Protein AF-I1QLS9-F1 (afdb_monomer_lite)

Radius of gyration: 16.13 Å; chains: 1; bounding box: 37×16×54 Å

InterPro domains:
  IPR003888 FY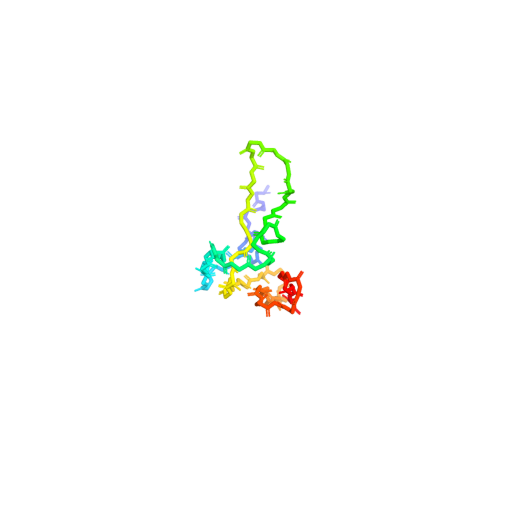-rich, N-terminal [PS51542] (10-64)
  IPR040092 Transforming growth factor beta regulator 1 [PTHR22715] (4-72)

Organism: Oryza glaberrima (NCBI:txid4538)

Sequence (72 aa):
MAMAEEDGDRFIEMVSAGTLYLSGEWERKYWSCSRGKDRYPYPVGYHAVRHFSGISYTMQIHQGPRGPLFQV

Foldseek 3Di:
DDPPPDCPQFDKAWPDPAAQPPDDPQNCQQWPDNDDPDIDGNHAAGWMWGGDDNDIDIWHWHDDPRHIDIDD

pLDDT: mean 87.52, std 15.26, range [37.69, 98.5]

Structure (mmCIF, N/CA/C/O backbone):
data_AF-I1QLS9-F1
#
_entry.id   AF-I1QLS9-F1
#
loop_
_atom_site.group_PDB
_atom_site.id
_atom_site.type_symbol
_atom_site.label_atom_id
_atom_site.label_alt_id
_atom_site.label_comp_id
_atom_site.label_asym_id
_atom_site.label_entity_id
_atom_site.label_seq_id
_atom_site.pdbx_PDB_ins_code
_atom_site.Cartn_x
_atom_site.Cartn_y
_atom_site.Cartn_z
_atom_site.occupancy
_atom_site.B_iso_or_equiv
_atom_site.auth_seq_id
_atom_site.auth_comp_id
_atom_site.auth_asym_id
_atom_site.auth_atom_id
_atom_site.pdbx_PDB_model_num
ATOM 1 N N . MET A 1 1 ? -9.911 2.309 40.633 1.00 37.69 1 MET A N 1
ATOM 2 C CA . MET A 1 1 ? -10.601 1.457 39.643 1.00 37.69 1 MET A CA 1
ATOM 3 C C . MET A 1 1 ? -9.776 1.505 38.372 1.00 37.69 1 MET A C 1
ATOM 5 O O . MET A 1 1 ? -9.524 2.599 37.890 1.00 37.69 1 MET A O 1
ATOM 9 N N . ALA A 1 2 ? -9.249 0.365 37.925 1.00 43.38 2 ALA A N 1
ATOM 10 C CA . ALA A 1 2 ? -8.475 0.276 36.692 1.00 43.38 2 ALA A CA 1
ATOM 11 C C . ALA A 1 2 ? -9.442 0.324 35.501 1.00 43.38 2 ALA A C 1
ATOM 13 O O . ALA A 1 2 ? -10.311 -0.535 35.389 1.00 43.38 2 ALA A O 1
ATOM 14 N N . MET A 1 3 ? -9.322 1.348 34.659 1.00 46.50 3 MET A N 1
ATOM 15 C CA . MET A 1 3 ? -9.998 1.415 33.364 1.00 46.50 3 MET A CA 1
ATOM 16 C C . MET A 1 3 ? -9.005 0.828 32.367 1.00 46.50 3 MET A C 1
ATOM 18 O O . MET A 1 3 ? -8.086 1.511 31.926 1.00 46.50 3 MET A O 1
ATOM 22 N N . ALA A 1 4 ? -9.095 -0.476 32.144 1.00 52.56 4 ALA A N 1
ATOM 23 C CA . ALA A 1 4 ? -8.166 -1.221 31.306 1.00 52.56 4 ALA A CA 1
ATOM 24 C C . ALA A 1 4 ? -8.916 -1.926 30.176 1.00 52.56 4 ALA A C 1
ATOM 26 O O . ALA A 1 4 ? -8.659 -3.083 29.924 1.00 52.56 4 ALA A O 1
ATOM 27 N N . GLU A 1 5 ? -9.872 -1.264 29.524 1.00 52.91 5 GLU A N 1
ATOM 28 C CA . GLU A 1 5 ? -10.655 -1.869 28.436 1.00 52.91 5 GLU A CA 1
ATOM 29 C C . GLU A 1 5 ? -11.106 -0.779 27.430 1.00 52.91 5 GLU A C 1
ATOM 31 O O . GLU A 1 5 ? -12.295 -0.574 27.226 1.00 52.91 5 GLU A O 1
ATOM 36 N N . GLU A 1 6 ? -10.185 -0.006 26.835 1.00 53.12 6 GLU A N 1
ATOM 37 C CA . GLU A 1 6 ? -10.524 0.949 25.745 1.00 53.12 6 GLU A CA 1
ATOM 38 C C . GLU A 1 6 ? -9.568 0.903 24.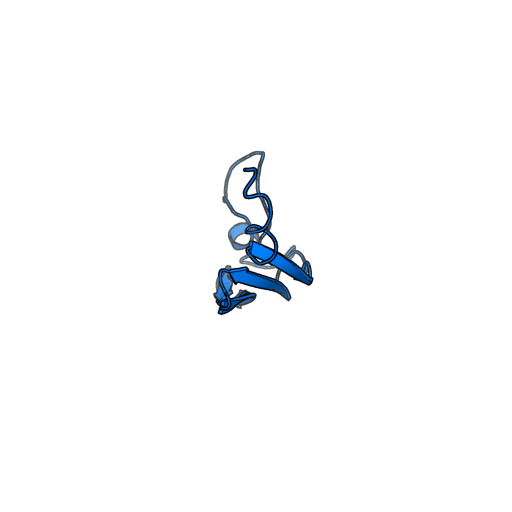532 1.00 53.12 6 GLU A C 1
ATOM 40 O O . GLU A 1 6 ? -9.749 1.647 23.570 1.00 53.12 6 GLU A O 1
ATOM 45 N N . ASP A 1 7 ? -8.571 0.010 24.527 1.00 58.50 7 ASP A N 1
ATOM 46 C CA . ASP A 1 7 ? -7.612 -0.127 23.412 1.00 58.50 7 ASP A CA 1
ATOM 47 C C . ASP A 1 7 ? -7.950 -1.291 22.456 1.00 58.50 7 ASP A C 1
ATOM 49 O O . ASP A 1 7 ? -7.226 -1.563 21.508 1.00 58.50 7 ASP A O 1
ATOM 53 N N . GLY A 1 8 ? -9.072 -1.988 22.671 1.00 65.31 8 GLY A N 1
ATOM 54 C CA . GLY A 1 8 ? -9.475 -3.125 21.831 1.00 65.31 8 GLY A CA 1
ATOM 55 C C . GLY A 1 8 ? -9.897 -2.745 20.404 1.00 65.31 8 GLY A C 1
ATOM 56 O O . GLY A 1 8 ? -9.869 -3.589 19.517 1.00 65.31 8 GLY A O 1
ATOM 57 N N . ASP A 1 9 ? -10.261 -1.482 20.169 1.00 77.94 9 ASP A N 1
ATOM 58 C CA . ASP A 1 9 ? -10.794 -0.992 18.884 1.00 77.94 9 ASP A CA 1
ATOM 59 C C . ASP A 1 9 ? -9.810 -0.070 18.132 1.00 77.94 9 ASP A C 1
ATOM 61 O O . ASP A 1 9 ? -10.163 0.613 17.170 1.00 77.94 9 ASP A O 1
ATOM 65 N N . ARG A 1 10 ? -8.553 0.006 18.588 1.00 90.19 10 ARG A N 1
ATOM 66 C CA . ARG A 1 10 ? -7.509 0.846 17.980 1.00 90.19 10 ARG A CA 1
ATOM 67 C C . ARG A 1 10 ? -6.355 0.001 17.483 1.00 90.19 10 ARG A C 1
ATOM 69 O O . ARG A 1 10 ? -5.265 0.010 18.043 1.00 90.19 10 ARG A O 1
ATOM 76 N N . PHE A 1 11 ? -6.583 -0.697 16.384 1.00 94.00 11 PHE A N 1
ATOM 77 C CA . PHE A 1 11 ? -5.572 -1.560 15.791 1.00 94.00 11 PHE A CA 1
ATOM 78 C C . PHE A 1 11 ? -5.519 -1.415 14.272 1.00 94.00 11 PHE A C 1
ATOM 80 O O . PHE A 1 11 ? -6.397 -0.832 13.633 1.00 94.00 11 PHE A O 1
ATOM 87 N N . ILE A 1 12 ? -4.432 -1.923 13.696 1.00 95.81 12 ILE A N 1
ATOM 88 C CA . ILE A 1 12 ? -4.255 -2.027 12.252 1.00 95.81 12 ILE A CA 1
ATOM 89 C C . ILE A 1 12 ? -4.266 -3.510 11.909 1.00 95.81 12 ILE A C 1
ATOM 91 O O . ILE A 1 12 ? -3.389 -4.257 12.342 1.00 95.81 12 ILE A O 1
ATOM 95 N N . GLU A 1 13 ? -5.252 -3.923 11.125 1.00 96.25 13 GLU A N 1
ATOM 96 C CA . GLU A 1 13 ? -5.282 -5.241 10.512 1.00 96.25 13 GLU A CA 1
ATOM 97 C C . GLU A 1 13 ? -4.478 -5.204 9.212 1.00 96.25 13 GLU A C 1
ATOM 99 O O . GLU A 1 13 ? -4.714 -4.374 8.332 1.00 96.25 13 GLU A O 1
ATOM 104 N N . MET A 1 14 ? -3.516 -6.112 9.078 1.00 96.62 14 MET A N 1
ATOM 105 C CA . MET A 1 14 ? -2.728 -6.248 7.862 1.00 96.62 14 MET A CA 1
ATOM 106 C C . MET A 1 14 ? -3.350 -7.318 6.961 1.00 96.62 14 MET A C 1
ATOM 108 O O . MET A 1 14 ? -3.272 -8.504 7.264 1.00 96.62 14 MET A O 1
ATOM 112 N N . VAL A 1 15 ? -3.931 -6.895 5.837 1.00 98.00 15 VAL A N 1
ATOM 113 C CA . VAL A 1 15 ? -4.600 -7.786 4.873 1.00 98.00 15 VAL A CA 1
ATOM 114 C C . VAL A 1 15 ? -3.607 -8.322 3.838 1.00 98.00 15 VAL A C 1
ATOM 116 O O . VAL A 1 15 ? -3.654 -9.488 3.456 1.00 98.00 15 VAL A O 1
ATOM 119 N N . SER A 1 16 ? -2.686 -7.475 3.372 1.00 98.00 16 SER A N 1
ATOM 120 C CA . SER A 1 16 ? -1.637 -7.844 2.417 1.00 98.00 16 SER A CA 1
ATOM 121 C C . SER A 1 16 ? -0.378 -7.015 2.642 1.00 98.00 16 SER A C 1
ATOM 123 O O . SER A 1 16 ? -0.435 -5.790 2.759 1.00 98.00 16 SER A O 1
ATOM 125 N N . ALA A 1 17 ? 0.778 -7.681 2.621 1.00 97.25 17 ALA A N 1
ATOM 126 C CA . ALA A 1 17 ? 2.084 -7.024 2.636 1.00 97.25 17 ALA A CA 1
ATOM 127 C C . ALA A 1 17 ? 2.448 -6.357 1.304 1.00 97.25 17 ALA A C 1
ATOM 129 O O . ALA A 1 17 ? 3.352 -5.525 1.276 1.00 97.25 17 ALA A O 1
ATOM 130 N N . GLY A 1 18 ? 1.762 -6.712 0.214 1.00 97.56 18 GLY A N 1
ATOM 131 C CA . GLY A 1 18 ? 2.118 -6.294 -1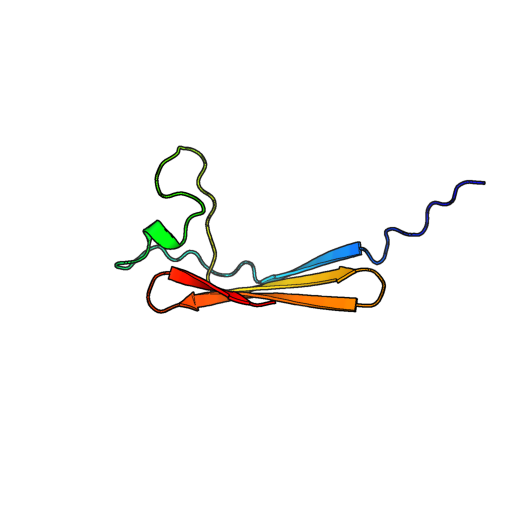.135 1.00 97.56 18 GLY A CA 1
ATOM 132 C C . GLY A 1 18 ? 3.419 -6.924 -1.635 1.00 97.56 18 GLY A C 1
ATOM 133 O O . GLY A 1 18 ? 3.893 -7.943 -1.135 1.00 97.56 18 GLY A O 1
ATOM 134 N N . THR A 1 19 ? 3.994 -6.333 -2.676 1.00 97.12 19 THR A N 1
ATOM 135 C CA . THR A 1 19 ? 5.240 -6.788 -3.299 1.00 97.12 19 THR A CA 1
ATOM 136 C C . THR A 1 19 ? 6.152 -5.607 -3.590 1.00 97.12 19 THR A C 1
ATOM 138 O O . THR A 1 19 ? 5.707 -4.514 -3.943 1.00 97.12 19 THR A O 1
ATOM 141 N N . LEU A 1 20 ? 7.455 -5.824 -3.428 1.00 95.88 20 LEU A N 1
ATOM 142 C CA . LEU A 1 20 ? 8.458 -4.815 -3.728 1.00 95.88 20 LEU A CA 1
ATOM 143 C C . LEU A 1 20 ? 8.498 -4.521 -5.225 1.00 95.88 20 LEU A C 1
ATOM 145 O O . LEU A 1 20 ? 8.584 -5.427 -6.052 1.00 95.88 20 LEU A O 1
ATOM 149 N N . TYR A 1 21 ? 8.514 -3.237 -5.564 1.00 93.88 21 TYR A N 1
ATOM 150 C CA . TYR A 1 21 ? 8.814 -2.800 -6.916 1.00 93.88 21 TYR A CA 1
ATOM 151 C C . TYR A 1 21 ? 10.338 -2.745 -7.079 1.00 93.88 21 TYR A C 1
ATOM 153 O O . TYR A 1 21 ? 10.979 -1.799 -6.625 1.00 93.88 21 TYR A O 1
ATOM 161 N N . LEU A 1 22 ? 10.915 -3.795 -7.670 1.00 88.50 22 LEU A N 1
ATOM 162 C CA . LEU A 1 22 ? 12.370 -3.992 -7.794 1.00 88.50 22 LEU A CA 1
ATOM 163 C C . LEU A 1 22 ? 12.904 -3.781 -9.216 1.00 88.50 22 LEU A C 1
ATOM 165 O O . LEU A 1 22 ? 14.082 -4.003 -9.467 1.00 88.50 22 LEU A O 1
ATOM 169 N N . SER A 1 23 ? 12.039 -3.432 -10.167 1.00 84.56 23 SER A N 1
ATOM 170 C CA . SER A 1 23 ? 12.431 -3.274 -11.565 1.00 84.56 23 SER A CA 1
ATOM 171 C C . SER A 1 23 ? 11.576 -2.217 -12.250 1.00 84.56 23 SER A C 1
ATOM 173 O O . SER A 1 23 ? 10.357 -2.366 -12.331 1.00 84.56 23 SER A O 1
ATOM 175 N N . GLY A 1 24 ? 12.219 -1.174 -12.775 1.00 87.12 24 GLY A N 1
ATOM 176 C CA . GLY A 1 24 ? 11.593 -0.156 -13.618 1.00 87.12 24 GLY A CA 1
ATOM 177 C C . GLY A 1 24 ? 12.153 1.244 -13.385 1.00 87.12 24 GLY A C 1
ATOM 178 O O . GLY A 1 24 ? 12.853 1.499 -12.407 1.00 87.12 24 GLY A O 1
ATOM 179 N N . GLU A 1 25 ? 11.820 2.172 -14.283 1.00 91.88 25 GLU A N 1
ATOM 180 C CA . GLU A 1 25 ? 12.353 3.546 -14.288 1.00 91.88 25 GLU A CA 1
ATOM 181 C C . GLU A 1 25 ? 12.125 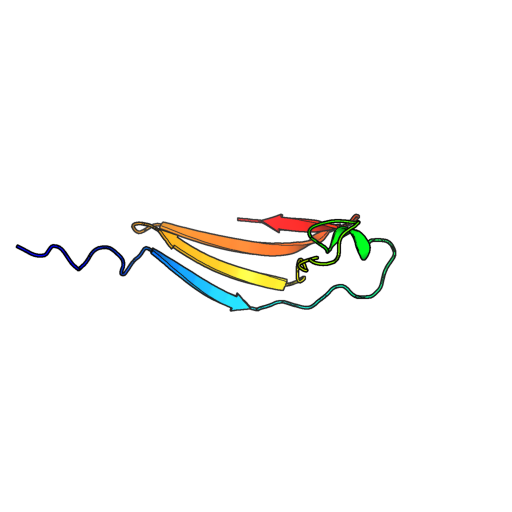4.284 -12.955 1.00 91.88 25 GLU A C 1
ATOM 183 O O . GLU A 1 25 ? 12.956 5.075 -12.507 1.00 91.88 25 GLU A O 1
ATOM 188 N N . TRP A 1 26 ? 11.022 3.968 -12.274 1.00 92.62 26 TRP A N 1
ATOM 189 C CA . TRP A 1 26 ? 10.606 4.627 -11.039 1.00 92.62 26 TRP A CA 1
ATOM 190 C C . TRP A 1 26 ? 10.971 3.867 -9.765 1.00 92.62 26 TRP A C 1
ATOM 192 O O . TRP A 1 26 ? 10.529 4.279 -8.697 1.00 92.62 26 TRP A O 1
ATOM 202 N N . GLU A 1 27 ? 11.786 2.808 -9.827 1.00 91.69 27 GLU A N 1
ATOM 203 C CA . GLU A 1 27 ? 12.109 1.960 -8.665 1.00 91.69 27 GLU A CA 1
ATOM 204 C C . GLU A 1 27 ? 12.508 2.773 -7.432 1.00 91.69 27 GLU A C 1
ATOM 206 O O . GLU A 1 27 ? 11.948 2.603 -6.353 1.00 91.69 27 GLU A O 1
ATOM 211 N N . ARG A 1 28 ? 13.392 3.759 -7.603 1.00 90.44 28 ARG A N 1
ATOM 212 C CA . ARG A 1 28 ? 13.879 4.615 -6.509 1.00 90.44 28 ARG A CA 1
ATOM 213 C C . ARG A 1 28 ? 12.780 5.433 -5.819 1.00 90.44 28 ARG A C 1
ATOM 215 O O . ARG A 1 28 ? 13.009 5.902 -4.709 1.00 90.44 28 ARG A O 1
ATOM 222 N N . LYS A 1 29 ? 11.624 5.639 -6.461 1.00 92.69 29 LYS A N 1
ATOM 223 C CA . LYS A 1 29 ? 10.460 6.338 -5.889 1.00 92.69 29 LYS A CA 1
ATOM 224 C C . LYS A 1 29 ? 9.612 5.442 -4.985 1.00 92.69 29 LYS A C 1
ATOM 226 O O . LYS A 1 29 ? 8.844 5.975 -4.193 1.00 92.69 29 LYS A O 1
ATOM 231 N N . TYR A 1 30 ? 9.766 4.120 -5.065 1.00 93.94 30 TYR A N 1
ATOM 232 C CA . TYR A 1 30 ? 9.091 3.146 -4.197 1.00 93.94 30 TYR A CA 1
ATOM 233 C C . TYR A 1 30 ? 9.835 2.902 -2.877 1.00 93.94 30 TYR A C 1
ATOM 235 O O . TYR A 1 30 ? 9.605 1.906 -2.198 1.00 93.94 30 TYR A O 1
ATOM 243 N N . TRP A 1 31 ? 10.720 3.822 -2.499 1.00 92.69 31 TRP A N 1
ATOM 244 C CA . TRP A 1 31 ? 11.453 3.797 -1.242 1.00 92.69 31 TRP A CA 1
ATOM 245 C C . TRP A 1 31 ? 11.251 5.120 -0.512 1.00 92.69 31 TRP A C 1
ATOM 247 O O . TRP A 1 31 ? 11.169 6.178 -1.144 1.00 92.69 31 TRP A O 1
ATOM 257 N N . SER A 1 32 ? 11.207 5.073 0.818 1.00 90.31 32 SER A N 1
ATOM 258 C CA . SER A 1 32 ? 10.954 6.243 1.665 1.00 90.31 32 SER A CA 1
ATOM 259 C C . SER A 1 32 ? 11.955 7.385 1.495 1.00 90.31 32 SER A C 1
ATOM 261 O O . SER A 1 32 ? 11.623 8.544 1.741 1.00 90.31 32 SER A O 1
ATOM 263 N N . CYS A 1 33 ? 13.162 7.088 1.018 1.00 81.62 33 CYS A N 1
ATOM 264 C CA . CYS A 1 33 ? 14.163 8.079 0.660 1.00 81.62 33 CYS A CA 1
ATOM 265 C C . CYS A 1 33 ? 15.006 7.615 -0.540 1.00 81.62 33 CYS A C 1
ATOM 267 O O . CYS A 1 33 ? 15.211 6.424 -0.775 1.00 81.62 33 CYS A O 1
ATOM 269 N N . SER A 1 34 ? 15.543 8.574 -1.304 1.00 67.88 34 SER A N 1
ATOM 270 C CA . SER A 1 34 ? 16.420 8.289 -2.452 1.00 67.88 34 SER A CA 1
ATOM 271 C C . SER A 1 34 ? 17.898 8.095 -2.082 1.00 67.88 34 SER A C 1
ATOM 273 O O . SER A 1 34 ? 18.695 7.730 -2.956 1.00 67.88 34 SER A O 1
ATOM 275 N N . ARG A 1 35 ? 18.276 8.422 -0.834 1.00 70.00 35 ARG A N 1
ATOM 276 C CA . ARG A 1 35 ? 19.637 8.388 -0.267 1.00 70.00 35 ARG A CA 1
ATOM 277 C C . ARG A 1 35 ? 19.552 8.028 1.225 1.00 70.00 35 ARG A C 1
ATOM 279 O O . ARG A 1 35 ? 18.814 8.689 1.944 1.00 70.00 35 ARG A O 1
ATOM 286 N N . GLY A 1 36 ? 20.324 7.041 1.680 1.00 61.59 36 GLY A N 1
ATOM 287 C CA . GLY A 1 36 ? 20.389 6.619 3.088 1.00 61.59 36 GLY A CA 1
ATOM 288 C C . GLY A 1 36 ? 20.576 5.106 3.237 1.00 61.59 36 GLY A C 1
ATOM 289 O O . GLY A 1 36 ? 20.225 4.361 2.323 1.00 61.59 36 GLY A O 1
ATOM 290 N N . LYS A 1 37 ? 21.159 4.658 4.361 1.00 64.56 37 LYS A N 1
ATOM 291 C CA . LYS A 1 37 ? 21.301 3.226 4.701 1.00 64.56 37 LYS A CA 1
ATOM 292 C C . LYS A 1 37 ? 19.954 2.586 5.060 1.00 64.56 37 LYS A C 1
ATOM 294 O O . LYS A 1 37 ? 19.710 1.452 4.666 1.00 64.56 37 LYS A O 1
ATOM 299 N N . ASP A 1 38 ? 19.074 3.348 5.706 1.00 75.94 38 ASP A N 1
ATOM 300 C CA . ASP A 1 38 ? 17.775 2.877 6.189 1.00 75.94 38 ASP A CA 1
ATOM 301 C C . ASP A 1 38 ? 16.662 3.380 5.264 1.00 75.94 38 ASP A C 1
ATOM 303 O O . ASP A 1 38 ? 16.072 4.443 5.468 1.00 75.94 38 ASP A O 1
ATOM 307 N N . ARG A 1 39 ? 16.421 2.633 4.184 1.00 84.62 39 ARG A N 1
ATOM 308 C CA . ARG A 1 39 ? 15.311 2.882 3.256 1.00 84.62 39 ARG A CA 1
ATOM 309 C C . ARG A 1 39 ? 14.238 1.819 3.442 1.00 84.62 39 ARG A C 1
ATOM 311 O O . ARG A 1 39 ? 14.538 0.628 3.401 1.00 84.62 39 ARG A O 1
ATOM 318 N N . TYR A 1 40 ? 12.993 2.256 3.598 1.00 91.19 40 TYR A N 1
ATOM 319 C CA . TYR A 1 40 ? 11.843 1.365 3.732 1.00 91.19 40 TYR A CA 1
ATOM 320 C C . TYR A 1 40 ? 11.060 1.333 2.421 1.00 91.19 40 TYR A C 1
ATOM 322 O O . TYR A 1 40 ? 10.899 2.383 1.790 1.00 91.19 40 TYR A O 1
ATOM 330 N N . PRO A 1 41 ? 10.610 0.154 1.977 1.00 93.75 41 PRO A N 1
ATOM 331 C CA . PRO A 1 41 ? 9.872 0.039 0.733 1.00 93.75 41 PRO A CA 1
ATOM 332 C C . PRO A 1 41 ? 8.421 0.499 0.882 1.00 93.75 41 PRO A C 1
ATOM 334 O O . PRO A 1 41 ? 7.834 0.407 1.959 1.00 93.75 41 PRO A O 1
ATOM 337 N N . TYR A 1 42 ? 7.833 0.915 -0.237 1.00 96.00 42 TYR A N 1
ATOM 338 C CA . TYR A 1 42 ? 6.396 1.094 -0.432 1.00 96.00 42 TYR A CA 1
ATOM 339 C C . TYR A 1 42 ? 5.875 -0.057 -1.308 1.00 96.00 42 TYR A C 1
ATOM 341 O O . TYR A 1 42 ? 5.940 0.043 -2.536 1.00 96.00 42 TYR A O 1
ATOM 349 N N . PRO A 1 43 ? 5.424 -1.182 -0.723 1.00 97.00 43 PRO A N 1
ATOM 350 C CA . PRO A 1 43 ? 5.064 -2.363 -1.496 1.00 97.00 43 PRO A CA 1
ATOM 351 C C . PRO A 1 43 ? 3.775 -2.135 -2.284 1.00 97.00 43 PRO A C 1
ATOM 353 O O . PRO A 1 43 ? 2.758 -1.725 -1.728 1.00 97.00 43 PRO A O 1
ATOM 356 N N . VAL A 1 44 ? 3.791 -2.446 -3.576 1.00 97.56 44 VAL A N 1
ATOM 357 C CA . VAL A 1 44 ? 2.591 -2.400 -4.419 1.00 97.56 44 VAL A CA 1
ATOM 358 C C . VAL A 1 44 ? 1.641 -3.518 -3.993 1.00 97.56 44 VAL A C 1
ATOM 360 O O . VAL A 1 44 ? 2.057 -4.663 -3.834 1.00 97.56 44 VAL A O 1
ATOM 363 N N . GLY A 1 45 ? 0.365 -3.193 -3.804 1.00 97.88 45 GLY A N 1
ATOM 364 C CA . GLY A 1 45 ? -0.641 -4.120 -3.288 1.00 97.88 45 GLY A CA 1
ATOM 365 C C . GLY A 1 45 ? -0.626 -4.262 -1.764 1.00 97.88 45 GLY A C 1
ATOM 366 O O . GLY A 1 45 ? -1.281 -5.169 -1.245 1.00 97.88 45 GLY A O 1
ATOM 367 N N . TYR A 1 46 ? 0.111 -3.401 -1.047 1.00 98.44 46 TYR A N 1
ATOM 368 C CA . TYR A 1 46 ? -0.068 -3.264 0.396 1.00 98.44 46 TYR A CA 1
ATOM 369 C C . TYR A 1 46 ? -1.526 -2.908 0.686 1.00 98.44 46 TYR A C 1
ATOM 371 O O . TYR A 1 46 ? -2.095 -2.043 0.014 1.00 98.44 46 TYR A O 1
ATOM 379 N N . HIS A 1 47 ? -2.111 -3.586 1.666 1.00 98.50 47 HIS A N 1
ATOM 380 C CA . HIS A 1 47 ? -3.490 -3.391 2.081 1.00 98.50 47 HIS A CA 1
ATOM 381 C C . HIS A 1 47 ? -3.582 -3.598 3.590 1.00 98.50 47 HIS A C 1
ATOM 383 O O . HIS A 1 47 ? -3.251 -4.673 4.098 1.00 98.50 47 HIS A O 1
ATOM 389 N N . ALA A 1 48 ? -4.028 -2.570 4.298 1.00 98.19 48 ALA A N 1
ATOM 390 C CA . ALA A 1 48 ? -4.303 -2.636 5.721 1.00 98.19 48 ALA A CA 1
ATOM 391 C C . ALA A 1 48 ? -5.589 -1.882 6.052 1.00 98.19 48 ALA A C 1
ATOM 393 O O . ALA A 1 48 ? -5.940 -0.920 5.370 1.00 98.19 48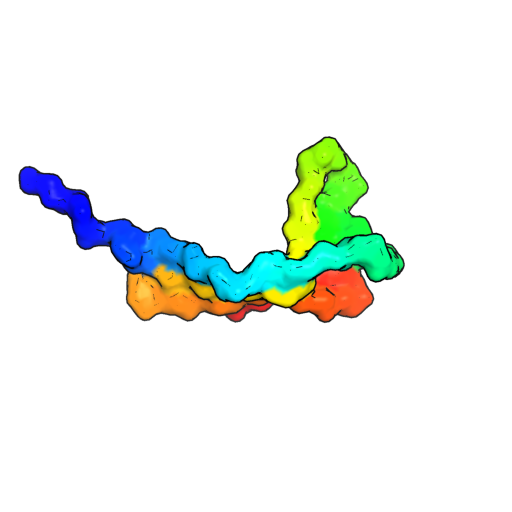 ALA A O 1
ATOM 394 N N . VAL A 1 49 ? -6.266 -2.297 7.114 1.00 97.75 49 VAL A N 1
ATOM 395 C CA . VAL A 1 49 ? -7.459 -1.625 7.626 1.00 97.75 49 VAL A CA 1
ATOM 396 C C . VAL A 1 49 ? -7.138 -1.085 9.009 1.00 97.75 49 VAL A C 1
ATOM 398 O O . VAL A 1 49 ? -6.741 -1.827 9.905 1.00 97.75 49 VAL A O 1
ATOM 401 N N . ARG A 1 50 ? -7.267 0.230 9.187 1.00 96.00 50 ARG A N 1
ATOM 402 C CA . ARG A 1 50 ? -7.137 0.865 10.499 1.00 96.00 50 ARG A CA 1
ATOM 403 C C . ARG A 1 50 ? -8.513 0.964 11.137 1.00 96.00 50 ARG A C 1
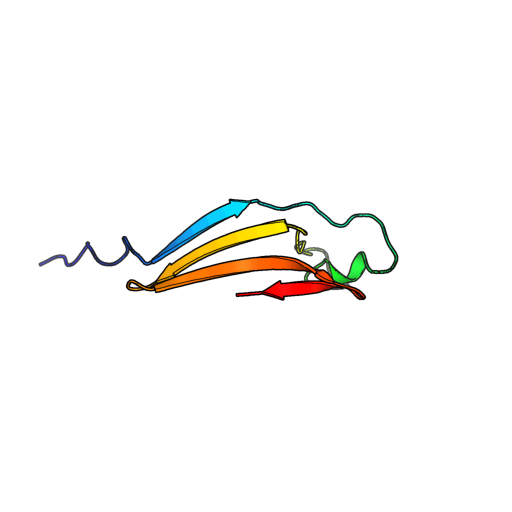ATOM 405 O O . ARG A 1 50 ? -9.357 1.696 10.623 1.00 96.00 50 ARG A O 1
ATOM 412 N N . HIS A 1 51 ? -8.683 0.309 12.276 1.00 95.44 51 HIS A N 1
ATOM 413 C CA . HIS A 1 51 ? -9.833 0.480 13.154 1.00 95.44 51 HIS A CA 1
ATOM 414 C C . HIS A 1 51 ? -9.520 1.582 14.164 1.00 95.44 51 HIS A C 1
ATOM 416 O O . HIS A 1 51 ? -8.441 1.615 14.767 1.00 95.44 51 HIS A O 1
ATOM 422 N N . PHE A 1 52 ? -10.417 2.556 14.269 1.00 91.62 52 PHE A N 1
ATOM 423 C CA . PHE A 1 52 ? -10.288 3.645 15.221 1.00 91.62 52 PHE A CA 1
ATOM 424 C C . PHE A 1 52 ? -11.665 4.146 15.649 1.00 91.62 52 PHE A C 1
ATOM 426 O O . PHE A 1 52 ? -12.323 4.882 14.912 1.00 91.62 52 PHE A O 1
ATOM 433 N N . SER A 1 53 ? -12.060 3.789 16.872 1.00 89.06 53 SER A N 1
ATOM 434 C CA . SER A 1 53 ? -13.252 4.327 17.541 1.00 89.06 53 SER A CA 1
ATOM 435 C C . SER A 1 53 ? -14.527 4.169 16.698 1.00 89.06 53 SER A C 1
ATOM 437 O O . SER A 1 53 ? -15.233 5.139 16.422 1.00 89.06 53 SER A O 1
ATOM 439 N N . GLY A 1 54 ? -14.796 2.938 16.263 1.00 88.81 54 GLY A N 1
ATOM 440 C CA . GLY A 1 54 ? -15.967 2.551 15.476 1.00 88.81 54 GLY A CA 1
ATOM 441 C C . GLY A 1 54 ? -15.897 2.900 13.987 1.00 88.81 54 GLY A C 1
ATOM 442 O O . GLY A 1 54 ? -16.820 2.564 13.245 1.00 88.81 54 GLY A O 1
ATOM 443 N N . ILE A 1 55 ? -14.824 3.550 13.525 1.00 93.00 55 ILE A N 1
ATOM 444 C CA . ILE A 1 55 ? -14.600 3.863 12.109 1.00 93.00 55 ILE A CA 1
ATOM 445 C C . ILE A 1 55 ? -13.443 3.017 11.583 1.00 93.00 55 ILE A C 1
ATOM 447 O O . ILE A 1 55 ? -12.443 2.809 12.269 1.00 93.00 55 ILE A O 1
ATOM 451 N N . SER A 1 56 ? -13.580 2.539 10.347 1.00 95.56 56 SER A N 1
ATOM 452 C CA . SER A 1 56 ? -12.540 1.781 9.652 1.00 95.56 56 SER A CA 1
ATOM 453 C C . SER A 1 56 ? -12.074 2.530 8.407 1.00 95.56 56 SER A C 1
ATOM 455 O O . SER A 1 56 ? -12.901 3.014 7.634 1.00 95.56 56 SER A O 1
ATOM 457 N N . TYR A 1 57 ? -10.759 2.609 8.209 1.00 96.56 57 TYR A N 1
ATOM 458 C CA . TYR A 1 57 ? -10.131 3.227 7.036 1.00 96.56 57 TYR A CA 1
ATOM 459 C C . TYR A 1 57 ? -9.280 2.202 6.299 1.00 96.56 57 TYR A C 1
ATOM 461 O O . TYR A 1 57 ? -8.495 1.491 6.929 1.00 96.56 57 TYR A O 1
ATOM 469 N N . THR A 1 58 ? -9.411 2.143 4.975 1.00 98.00 58 THR A N 1
ATOM 470 C CA . THR A 1 58 ? -8.711 1.152 4.153 1.00 98.00 58 THR A CA 1
ATOM 471 C C . THR A 1 58 ? -7.501 1.788 3.496 1.00 98.00 58 THR A C 1
ATOM 473 O O . THR A 1 58 ? -7.621 2.561 2.559 1.00 98.00 58 THR A O 1
ATOM 476 N N . MET A 1 59 ? -6.313 1.431 3.959 1.00 98.00 59 MET A N 1
ATOM 477 C CA . MET A 1 59 ? -5.057 1.949 3.439 1.00 98.00 59 MET A CA 1
ATOM 478 C C . MET A 1 59 ? -4.500 1.023 2.361 1.00 98.00 59 MET A C 1
ATOM 480 O O . MET A 1 59 ? -4.244 -0.156 2.625 1.00 98.00 59 MET A O 1
ATOM 484 N N . GLN A 1 60 ? -4.254 1.562 1.167 1.00 98.50 60 GLN A N 1
ATOM 485 C CA . GLN A 1 60 ? -3.695 0.812 0.043 1.00 98.50 60 GLN A CA 1
ATOM 486 C C . GLN A 1 60 ? -2.539 1.547 -0.634 1.00 98.50 60 GLN A C 1
ATOM 488 O O . GLN A 1 60 ? -2.508 2.779 -0.707 1.00 98.50 60 GLN A O 1
ATOM 493 N N . ILE A 1 61 ? -1.588 0.771 -1.158 1.00 98.31 61 ILE A N 1
ATOM 494 C CA . ILE A 1 61 ? -0.517 1.276 -2.023 1.00 98.31 61 ILE A CA 1
ATOM 495 C C . ILE A 1 61 ? -0.671 0.641 -3.403 1.00 98.31 61 ILE A C 1
ATOM 497 O O . ILE A 1 61 ? -0.538 -0.572 -3.561 1.00 98.31 61 ILE A O 1
ATOM 501 N N . HIS A 1 62 ? -0.901 1.466 -4.418 1.00 97.81 62 HIS A N 1
ATOM 502 C CA . HIS A 1 62 ? -0.991 1.044 -5.814 1.00 97.81 62 HIS A CA 1
ATOM 503 C C . HIS A 1 62 ? 0.247 1.477 -6.601 1.00 97.81 62 HIS A C 1
ATOM 505 O O . HIS A 1 62 ? 0.939 2.436 -6.248 1.00 97.81 62 HIS A O 1
ATOM 511 N N . GLN A 1 63 ? 0.513 0.789 -7.711 1.00 96.25 63 GLN A N 1
ATOM 512 C CA . GLN A 1 63 ? 1.485 1.263 -8.689 1.00 96.25 63 GLN A CA 1
ATOM 513 C C . GLN A 1 63 ? 0.909 2.485 -9.412 1.00 96.25 63 GLN A C 1
ATOM 515 O O . GLN A 1 63 ? -0.116 2.388 -10.083 1.00 96.25 63 GLN A O 1
ATOM 520 N N . GLY A 1 64 ? 1.570 3.633 -9.290 1.00 95.38 64 GLY A N 1
ATOM 521 C CA . GLY A 1 64 ? 1.233 4.843 -10.036 1.00 95.38 64 GLY A CA 1
ATOM 522 C C . GLY A 1 64 ? 2.142 5.051 -11.255 1.00 95.38 64 GLY A C 1
ATOM 523 O O . GLY A 1 64 ? 3.157 4.366 -11.419 1.00 95.38 64 GLY A O 1
ATOM 524 N N . PRO A 1 65 ? 1.826 6.041 -12.111 1.00 93.44 65 PRO A N 1
ATOM 525 C CA . PRO A 1 65 ? 2.552 6.280 -13.361 1.00 93.44 65 PRO A CA 1
ATOM 526 C C . PRO A 1 65 ? 3.993 6.780 -13.164 1.00 93.44 65 PRO A C 1
ATOM 528 O O . PRO A 1 65 ? 4.803 6.657 -14.076 1.00 93.44 65 PRO A O 1
ATOM 531 N N . ARG A 1 66 ? 4.320 7.366 -11.998 1.00 93.75 66 ARG A N 1
ATOM 532 C CA . ARG A 1 66 ? 5.658 7.909 -11.669 1.00 93.75 66 ARG A CA 1
ATOM 533 C C . ARG A 1 66 ? 6.097 7.635 -10.222 1.00 93.75 66 ARG A C 1
ATOM 535 O O . ARG A 1 66 ? 6.801 8.441 -9.613 1.00 93.75 66 ARG A O 1
ATOM 542 N N . GLY A 1 67 ? 5.637 6.525 -9.650 1.00 94.31 67 GLY A N 1
ATOM 543 C CA . GLY A 1 67 ? 5.857 6.172 -8.244 1.00 94.31 67 GLY A CA 1
ATOM 544 C C . GLY A 1 67 ? 4.593 5.628 -7.575 1.00 94.31 67 GLY A C 1
ATOM 545 O O . GLY A 1 67 ? 3.576 5.488 -8.254 1.00 94.31 67 GLY A O 1
ATOM 546 N N . PRO A 1 68 ? 4.647 5.316 -6.271 1.00 96.38 68 PRO A N 1
ATOM 547 C CA . PRO A 1 68 ? 3.511 4.757 -5.543 1.00 96.38 68 PRO A CA 1
ATOM 548 C C . PRO A 1 68 ? 2.346 5.747 -5.450 1.00 96.38 68 PRO A C 1
ATOM 550 O O . PRO A 1 68 ? 2.549 6.953 -5.293 1.00 96.38 68 PRO A O 1
ATOM 553 N N . LEU A 1 69 ? 1.127 5.216 -5.509 1.00 97.44 69 LEU A N 1
ATOM 554 C CA . LEU A 1 69 ? -0.108 5.927 -5.198 1.00 97.44 69 LEU A CA 1
ATOM 555 C C . LEU A 1 69 ? -0.637 5.423 -3.853 1.00 97.44 69 LEU A C 1
ATOM 557 O O . LEU A 1 69 ? -0.895 4.231 -3.705 1.00 97.44 69 LEU A O 1
ATOM 561 N N . PHE A 1 70 ? -0.804 6.333 -2.899 1.00 97.62 70 PHE A N 1
ATOM 562 C CA . PHE A 1 70 ? -1.366 6.040 -1.583 1.00 97.62 70 PHE A CA 1
ATOM 563 C C . PHE A 1 70 ? -2.853 6.390 -1.576 1.00 97.62 70 PHE A C 1
ATOM 565 O O . PHE A 1 70 ? -3.222 7.494 -1.982 1.00 97.62 70 PHE A O 1
ATOM 572 N N . GLN A 1 71 ? -3.682 5.464 -1.107 1.00 97.88 71 GLN A N 1
ATOM 573 C CA . GLN A 1 71 ? -5.129 5.626 -0.991 1.00 97.88 71 GLN A CA 1
ATOM 574 C C . GLN A 1 71 ? -5.584 5.235 0.422 1.00 97.88 71 GLN A C 1
ATOM 576 O O . GLN A 1 71 ? -4.994 4.334 1.022 1.00 97.88 71 GLN A O 1
ATOM 581 N N . VAL A 1 72 ? -6.591 5.942 0.947 1.00 95.06 72 VAL A N 1
ATOM 582 C CA . VAL A 1 72 ? -7.213 5.745 2.272 1.00 95.06 72 VAL A CA 1
ATOM 583 C C . VAL A 1 72 ? -8.730 5.713 2.119 1.00 95.06 72 VAL A C 1
ATOM 585 O O . VAL A 1 72 ? -9.211 6.467 1.241 1.00 95.06 72 VAL A O 1
#

Secondary structure (DSSP, 8-state):
-----SSTT--EEEEEEEE---SSTTGGGGBS-SSSS---B--EEEEEEEEETTEEEEEEEEEETTEEEEE-